Protein AF-A0A7C4ZAH6-F1 (afdb_monomer_lite)

Radius of gyration: 15.46 Å; chains: 1; bounding box: 29×11×42 Å

pLDDT: mean 93.1, std 6.74, range [62.97, 98.69]

Sequence (50 aa):
RINRWIEQITSGVPREQIEGSGEDGLAAQEVIEAAIKSFETGTVVEVPAV

Secondary structure (DSSP, 8-state):
-HHHHHHHHHTT--GGGSSS-HHHHHHHHHHHHHHHHHHHHTS--PPP--

Structure (mmCIF, N/CA/C/O backbone):
data_AF-A0A7C4ZAH6-F1
#
_entry.id   AF-A0A7C4ZAH6-F1
#
loop_
_atom_site.group_PDB
_atom_site.id
_atom_site.type_symbol
_atom_site.label_atom_id
_atom_site.label_alt_id
_atom_site.label_comp_id
_atom_site.label_asym_id
_atom_site.label_entity_id
_atom_site.label_seq_id
_atom_site.pdbx_PDB_ins_code
_atom_site.Cartn_x
_atom_site.Cartn_y
_atom_site.Cartn_z
_atom_site.occupancy
_atom_site.B_iso_or_equiv
_atom_site.auth_seq_id
_atom_site.auth_comp_id
_atom_site.auth_asym_id
_atom_site.auth_atom_id
_atom_site.pdbx_PDB_model_num
ATOM 1 N N . ARG A 1 1 ? 14.072 -0.145 -4.620 1.00 81.12 1 ARG A N 1
ATOM 2 C CA . ARG A 1 1 ? 12.929 0.267 -5.472 1.00 81.12 1 ARG A CA 1
ATOM 3 C C . ARG A 1 1 ? 13.281 1.419 -6.413 1.00 81.12 1 ARG A C 1
ATOM 5 O O . ARG A 1 1 ? 12.991 1.279 -7.587 1.00 81.12 1 ARG A O 1
ATOM 12 N N . ILE A 1 2 ? 13.964 2.486 -5.972 1.00 89.06 2 ILE A N 1
ATOM 13 C CA . ILE A 1 2 ? 14.289 3.614 -6.873 1.00 89.06 2 ILE A CA 1
ATOM 14 C C . ILE A 1 2 ? 15.119 3.220 -8.111 1.00 89.06 2 ILE A C 1
ATOM 16 O O . ILE A 1 2 ? 14.839 3.702 -9.199 1.00 89.06 2 ILE A O 1
ATOM 20 N N . ASN A 1 3 ? 16.045 2.259 -7.987 1.00 95.94 3 ASN A N 1
ATOM 21 C CA . ASN A 1 3 ? 16.796 1.738 -9.141 1.00 95.94 3 ASN A CA 1
ATOM 22 C C . ASN A 1 3 ? 15.894 1.079 -10.202 1.00 95.94 3 ASN A C 1
ATOM 24 O O . ASN A 1 3 ? 16.155 1.238 -11.387 1.00 95.94 3 ASN A O 1
ATOM 28 N N . ARG A 1 4 ? 14.820 0.388 -9.789 1.00 93.69 4 ARG A N 1
ATOM 29 C CA . ARG A 1 4 ? 13.851 -0.245 -10.702 1.00 93.69 4 ARG A CA 1
ATOM 30 C C . ARG A 1 4 ? 13.042 0.804 -11.457 1.00 93.69 4 ARG A C 1
ATOM 32 O O . ARG A 1 4 ? 12.867 0.698 -12.662 1.00 93.69 4 ARG A O 1
ATOM 39 N N . TRP A 1 5 ? 12.611 1.846 -10.751 1.00 91.69 5 TRP A N 1
ATOM 40 C CA . TRP A 1 5 ? 11.930 2.974 -11.374 1.00 91.69 5 TRP A CA 1
ATOM 41 C C . TRP A 1 5 ? 12.821 3.656 -12.425 1.00 91.69 5 TRP A C 1
ATOM 43 O O . TRP A 1 5 ? 12.382 3.867 -13.552 1.00 91.69 5 TRP A O 1
ATOM 53 N N . ILE A 1 6 ? 14.096 3.914 -12.103 1.00 95.00 6 ILE A N 1
ATOM 54 C CA . ILE A 1 6 ? 15.063 4.481 -13.060 1.00 95.00 6 ILE A CA 1
ATOM 55 C C . ILE A 1 6 ? 15.216 3.570 -14.286 1.00 95.00 6 ILE A C 1
ATOM 57 O O . ILE A 1 6 ? 15.126 4.053 -15.412 1.00 95.00 6 ILE A O 1
ATOM 61 N N . GLU A 1 7 ? 15.393 2.262 -14.083 1.00 96.38 7 GLU A N 1
ATOM 62 C CA . GLU A 1 7 ? 15.492 1.271 -15.162 1.00 96.38 7 GLU A CA 1
ATOM 63 C C . GLU A 1 7 ? 14.276 1.331 -16.105 1.00 96.38 7 GLU A C 1
ATOM 65 O O . GLU A 1 7 ? 14.442 1.445 -17.322 1.00 96.38 7 GLU A O 1
ATOM 70 N N . GLN A 1 8 ? 13.057 1.332 -15.556 1.00 94.94 8 GLN A N 1
ATOM 71 C CA . GLN A 1 8 ? 11.811 1.377 -16.331 1.00 94.94 8 GLN A CA 1
ATOM 72 C C . GLN A 1 8 ? 11.663 2.680 -17.124 1.00 94.94 8 GLN A C 1
ATOM 74 O O . GLN A 1 8 ? 11.304 2.645 -18.302 1.00 94.94 8 GLN A O 1
ATOM 79 N N . ILE A 1 9 ? 12.011 3.818 -16.516 1.00 94.56 9 ILE A N 1
ATOM 80 C CA . ILE A 1 9 ? 12.015 5.118 -17.196 1.00 94.56 9 ILE A CA 1
ATOM 81 C C . ILE A 1 9 ? 13.028 5.122 -18.347 1.00 94.56 9 ILE A C 1
ATOM 83 O O . ILE A 1 9 ? 12.683 5.491 -19.467 1.00 94.56 9 ILE A O 1
ATOM 87 N N . THR A 1 10 ? 14.264 4.673 -18.104 1.00 97.38 10 THR A N 1
ATOM 88 C CA . THR A 1 10 ? 15.311 4.637 -19.144 1.00 97.38 10 THR A CA 1
ATOM 89 C C . THR A 1 10 ? 15.003 3.661 -20.277 1.00 97.38 10 THR A C 1
ATOM 91 O O . THR A 1 10 ? 15.448 3.880 -21.401 1.00 97.38 10 THR A O 1
ATOM 94 N N . SER A 1 11 ? 14.206 2.626 -20.006 1.00 97.31 11 SER A N 1
ATOM 95 C CA . SER A 1 11 ? 13.774 1.633 -20.995 1.00 97.31 11 SER A CA 1
ATOM 96 C C . SER A 1 11 ? 12.526 2.058 -21.780 1.00 97.31 11 SER A C 1
ATOM 98 O O . SER A 1 11 ? 12.070 1.309 -22.639 1.00 97.31 11 SER A O 1
ATOM 100 N N . GLY A 1 12 ? 11.958 3.238 -21.500 1.00 96.12 12 GLY A N 1
ATOM 101 C CA . GLY A 1 12 ? 10.774 3.743 -22.199 1.00 96.12 12 GLY A CA 1
ATOM 102 C C . GLY A 1 12 ? 9.493 2.961 -21.900 1.00 96.12 12 GLY A C 1
ATOM 103 O O . GLY A 1 12 ? 8.604 2.912 -22.749 1.00 96.12 12 GLY A O 1
ATOM 104 N N . VAL A 1 13 ? 9.396 2.335 -20.720 1.00 95.19 13 VAL A N 1
ATOM 105 C CA . VAL A 1 13 ? 8.193 1.597 -20.302 1.00 95.19 13 VAL A CA 1
ATOM 106 C C . VAL A 1 13 ? 6.987 2.553 -20.293 1.00 95.19 13 VAL A C 1
ATOM 108 O O . VAL A 1 13 ? 7.101 3.654 -19.742 1.00 95.19 13 VAL A O 1
ATOM 111 N N . PRO A 1 14 ? 5.836 2.171 -20.889 1.00 92.94 14 PRO A N 1
ATOM 112 C CA . PRO A 1 14 ? 4.613 2.968 -20.822 1.00 92.94 14 PRO A CA 1
ATOM 113 C C . PRO A 1 14 ? 4.243 3.287 -19.375 1.00 92.94 14 PRO A C 1
ATOM 115 O O . PRO A 1 14 ? 4.414 2.449 -18.492 1.00 92.94 14 PRO A O 1
ATOM 118 N N . ARG A 1 15 ? 3.719 4.489 -19.121 1.00 87.38 15 ARG A N 1
ATOM 119 C CA . ARG A 1 15 ? 3.458 4.975 -17.755 1.00 87.38 15 ARG A CA 1
ATOM 120 C C . ARG A 1 15 ? 2.536 4.046 -16.972 1.00 87.38 15 ARG A C 1
ATOM 122 O O . ARG A 1 15 ? 2.747 3.848 -15.784 1.00 87.38 15 ARG A O 1
ATOM 129 N N . GLU A 1 16 ? 1.568 3.458 -17.660 1.00 89.75 16 GLU A N 1
ATOM 130 C CA . GLU A 1 16 ? 0.558 2.542 -17.131 1.00 89.75 16 GLU A CA 1
ATOM 131 C C . GLU A 1 16 ? 1.147 1.176 -16.734 1.00 89.75 16 GLU A C 1
ATOM 133 O O . GLU A 1 16 ? 0.475 0.374 -16.098 1.00 89.75 16 GLU A O 1
ATOM 138 N N . GLN A 1 17 ? 2.395 0.897 -17.123 1.00 90.88 17 GLN A N 1
ATOM 139 C CA . GLN A 1 17 ? 3.115 -0.350 -16.844 1.00 90.88 17 GLN A CA 1
ATOM 140 C C . GLN A 1 17 ? 4.315 -0.140 -15.909 1.00 90.88 17 GLN A C 1
ATOM 142 O O . GLN A 1 17 ? 5.020 -1.098 -15.585 1.00 90.88 17 GLN A O 1
ATOM 147 N N . ILE A 1 18 ? 4.585 1.103 -15.494 1.00 90.56 18 ILE A N 1
ATOM 148 C CA . ILE A 1 18 ? 5.612 1.388 -14.491 1.00 90.56 18 ILE A CA 1
ATOM 149 C C . ILE A 1 18 ? 5.110 0.880 -13.142 1.00 90.56 18 ILE A C 1
ATOM 151 O O . ILE A 1 18 ? 3.986 1.152 -12.732 1.00 90.56 18 ILE A O 1
ATOM 155 N N . GLU A 1 19 ? 5.967 0.143 -12.444 1.00 89.69 19 GLU A N 1
ATOM 156 C CA . GLU A 1 19 ? 5.615 -0.470 -11.168 1.00 89.69 19 GLU A CA 1
ATOM 157 C C . GLU A 1 19 ? 5.591 0.576 -10.046 1.00 89.69 19 GLU A C 1
ATOM 159 O O . GLU A 1 19 ? 6.454 1.458 -9.987 1.00 89.69 19 GLU A O 1
ATOM 164 N N . GLY A 1 20 ? 4.662 0.428 -9.096 1.00 86.62 20 GLY A N 1
ATOM 165 C CA . GLY A 1 20 ? 4.545 1.351 -7.966 1.00 86.62 20 GLY A CA 1
ATOM 166 C C . GLY A 1 20 ? 3.888 2.660 -8.383 1.00 86.62 20 GLY A C 1
ATOM 167 O O . GLY A 1 20 ? 4.439 3.740 -8.160 1.00 86.62 20 GLY A O 1
ATOM 168 N N . SER A 1 21 ? 2.724 2.539 -9.015 1.00 86.69 21 SER A N 1
ATOM 169 C CA . SER A 1 21 ? 1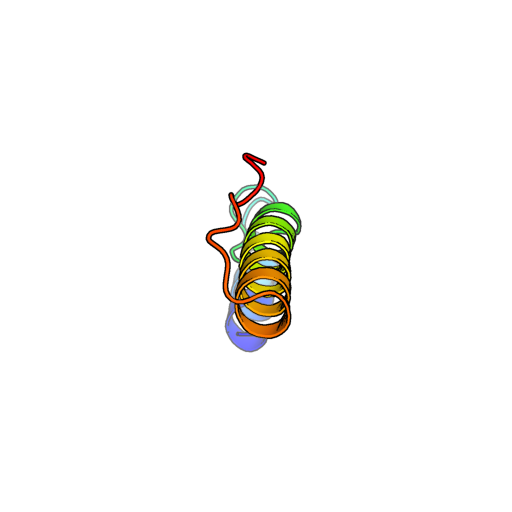.885 3.670 -9.380 1.00 86.69 21 SER A CA 1
ATOM 170 C C . SER A 1 21 ? 1.370 4.409 -8.135 1.00 86.69 21 SER A C 1
ATOM 172 O O . SER A 1 21 ? 1.478 3.940 -6.999 1.00 86.69 21 SER A O 1
ATOM 174 N N . GLY A 1 22 ? 0.788 5.593 -8.344 1.00 87.19 22 GLY A N 1
ATOM 175 C CA . GLY A 1 22 ? 0.123 6.322 -7.261 1.00 87.19 22 GLY A CA 1
ATOM 176 C C . GLY A 1 22 ? -1.062 5.552 -6.671 1.00 87.19 22 GLY A C 1
ATOM 177 O O . GLY A 1 22 ? -1.291 5.637 -5.470 1.00 87.19 22 GLY A O 1
ATOM 178 N N . GLU A 1 23 ? -1.762 4.772 -7.496 1.00 89.75 23 GLU A N 1
ATOM 179 C CA . GLU A 1 23 ? -2.863 3.896 -7.083 1.00 89.75 23 GLU A CA 1
ATOM 180 C C . GLU A 1 23 ? -2.360 2.770 -6.171 1.00 89.75 23 GLU A C 1
ATOM 182 O O . GLU A 1 23 ? -2.871 2.611 -5.063 1.00 89.75 23 GLU A O 1
ATOM 187 N N . ASP A 1 24 ? -1.271 2.091 -6.556 1.00 90.00 24 ASP A N 1
ATOM 188 C CA . ASP A 1 24 ? -0.623 1.078 -5.706 1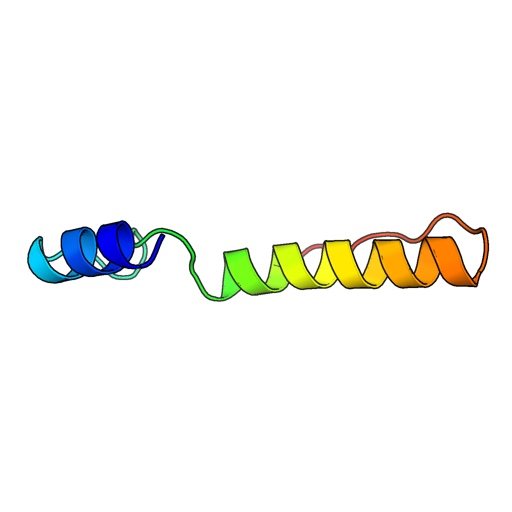.00 90.00 24 ASP A CA 1
ATOM 189 C C . ASP A 1 24 ? -0.183 1.675 -4.360 1.00 90.00 24 ASP A C 1
ATOM 191 O O . ASP A 1 24 ? -0.297 1.052 -3.301 1.00 90.00 24 ASP A O 1
ATOM 195 N N . GLY A 1 25 ? 0.349 2.901 -4.403 1.00 91.38 25 GLY A N 1
ATOM 196 C CA . GLY A 1 25 ? 0.759 3.643 -3.218 1.00 91.38 25 GLY A CA 1
ATOM 197 C C . GLY A 1 25 ? -0.417 3.979 -2.304 1.00 91.38 25 GLY A C 1
ATOM 198 O O . GLY A 1 25 ? -0.303 3.805 -1.091 1.00 91.38 25 GLY A O 1
ATOM 199 N N . LEU A 1 26 ? -1.537 4.428 -2.873 1.00 93.38 26 LEU A N 1
ATOM 200 C CA . LEU A 1 26 ? -2.749 4.757 -2.129 1.00 93.38 26 LEU A CA 1
ATOM 201 C C . LEU A 1 26 ? -3.341 3.514 -1.461 1.00 93.38 26 LEU A C 1
ATOM 203 O O . LEU A 1 26 ? -3.541 3.535 -0.250 1.00 93.38 26 LEU A O 1
ATOM 207 N N . ALA A 1 27 ? -3.508 2.416 -2.201 1.00 93.38 27 ALA A N 1
ATOM 208 C CA . ALA A 1 27 ? -4.016 1.159 -1.652 1.00 93.38 27 ALA A CA 1
ATOM 209 C C . ALA A 1 27 ? -3.166 0.669 -0.463 1.00 93.38 27 ALA A C 1
ATOM 211 O O . ALA A 1 27 ? -3.690 0.255 0.572 1.00 93.38 27 ALA A O 1
ATOM 212 N N . ALA A 1 28 ? -1.836 0.782 -0.555 1.00 94.50 28 ALA A N 1
ATOM 213 C CA . ALA A 1 28 ? -0.951 0.445 0.559 1.00 94.50 28 ALA A CA 1
ATOM 214 C C . ALA A 1 28 ? -1.133 1.377 1.773 1.00 94.50 28 ALA A C 1
ATOM 216 O O . ALA A 1 28 ? -1.111 0.907 2.912 1.00 94.50 28 ALA A O 1
ATOM 217 N N . GLN A 1 29 ? -1.301 2.686 1.552 1.00 96.75 29 GLN A N 1
ATOM 218 C CA . GLN A 1 29 ? -1.535 3.652 2.634 1.00 96.75 29 GLN A CA 1
ATOM 219 C C . GLN A 1 29 ? -2.863 3.402 3.348 1.00 96.75 29 GLN A C 1
ATOM 221 O O . GLN A 1 29 ? -2.923 3.482 4.571 1.00 96.75 29 GLN A O 1
ATOM 226 N N . GLU A 1 30 ? -3.907 3.046 2.613 1.00 96.62 30 GLU A N 1
ATOM 227 C CA . GLU A 1 30 ? -5.213 2.754 3.193 1.00 96.62 30 GLU A CA 1
ATOM 228 C C . GLU A 1 30 ? -5.208 1.511 4.087 1.00 96.62 30 GLU A C 1
ATOM 230 O O . GLU A 1 30 ? -5.809 1.520 5.161 1.00 96.62 30 GLU A O 1
ATOM 235 N N . VAL A 1 31 ? -4.465 0.469 3.703 1.00 97.19 31 VAL A N 1
ATOM 236 C CA . VAL A 1 31 ? -4.243 -0.703 4.566 1.00 97.19 31 VAL A CA 1
ATOM 237 C C . VAL A 1 31 ? -3.517 -0.304 5.853 1.00 97.19 31 VAL A C 1
ATOM 239 O O . VAL A 1 31 ? -3.895 -0.750 6.936 1.00 97.19 31 VAL A O 1
ATOM 242 N N . ILE A 1 32 ? -2.480 0.537 5.754 1.00 97.69 32 ILE A N 1
ATOM 243 C CA . ILE A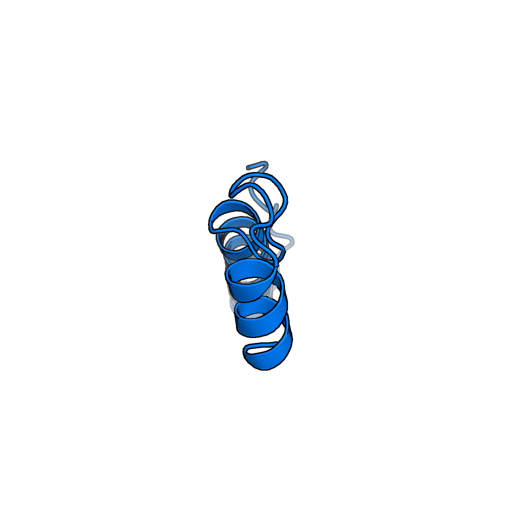 1 32 ? -1.720 1.012 6.921 1.00 97.69 32 ILE A CA 1
ATOM 244 C C . ILE A 1 32 ? -2.631 1.804 7.865 1.00 97.69 32 ILE A C 1
ATOM 246 O O . ILE A 1 32 ? -2.639 1.547 9.066 1.00 97.69 32 ILE A O 1
ATOM 250 N N . GLU A 1 33 ? -3.429 2.720 7.327 1.00 98.00 33 GLU A N 1
ATOM 251 C CA . GLU A 1 33 ? -4.384 3.523 8.092 1.00 98.00 33 GLU A CA 1
ATOM 252 C C . GLU A 1 33 ? -5.445 2.651 8.787 1.00 98.00 33 GLU A C 1
ATOM 254 O O . GLU A 1 33 ? -5.728 2.836 9.973 1.00 98.00 33 GLU A O 1
ATOM 259 N N . ALA A 1 34 ? -6.008 1.661 8.085 1.00 97.88 34 ALA A N 1
ATOM 260 C CA . ALA A 1 34 ? -6.960 0.718 8.670 1.00 97.88 34 ALA A CA 1
ATOM 261 C C . ALA A 1 34 ? -6.323 -0.109 9.801 1.00 97.88 34 ALA A C 1
ATOM 263 O O . ALA A 1 34 ? -6.940 -0.303 10.850 1.00 97.88 34 ALA A O 1
ATOM 264 N N . ALA A 1 35 ? -5.068 -0.540 9.631 1.00 98.19 35 ALA A N 1
ATOM 265 C CA . ALA A 1 35 ? -4.324 -1.265 10.657 1.00 98.19 35 ALA A CA 1
ATOM 266 C C . ALA A 1 35 ? -4.047 -0.402 11.901 1.00 98.19 35 ALA A C 1
ATOM 268 O O . ALA A 1 35 ? -4.207 -0.885 13.023 1.00 98.19 35 ALA A O 1
ATOM 269 N N . ILE A 1 36 ? -3.685 0.874 11.718 1.00 98.38 36 ILE A N 1
ATOM 270 C CA . ILE A 1 36 ? -3.499 1.830 12.821 1.00 98.38 36 ILE A CA 1
ATOM 271 C C . ILE 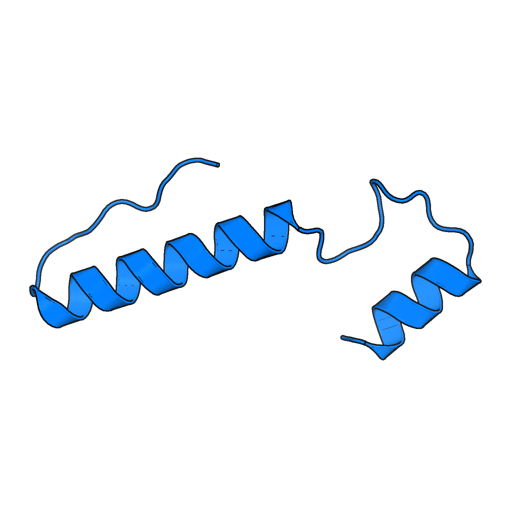A 1 36 ? -4.806 1.985 13.602 1.00 98.38 36 ILE A C 1
ATOM 273 O O . ILE A 1 36 ? -4.829 1.752 14.810 1.00 98.38 36 ILE A O 1
ATOM 277 N N . LYS A 1 37 ? -5.919 2.274 12.917 1.00 98.44 37 LYS A N 1
ATOM 278 C CA . LYS A 1 37 ? -7.238 2.411 13.556 1.00 98.44 37 LYS A CA 1
ATOM 279 C C . LYS A 1 37 ? -7.674 1.145 14.281 1.00 98.44 37 LYS A C 1
ATOM 281 O O . LYS A 1 37 ? -8.222 1.217 15.383 1.00 98.44 37 LYS A O 1
ATOM 286 N N . SER A 1 38 ? -7.433 -0.016 13.677 1.00 98.69 38 SER A N 1
ATOM 287 C CA . SER A 1 38 ? -7.739 -1.307 14.289 1.00 98.69 38 SER A CA 1
ATOM 288 C C . SER A 1 38 ? -6.973 -1.495 15.598 1.00 98.69 38 SER A C 1
ATOM 290 O O . SER A 1 38 ? -7.568 -1.869 16.608 1.00 98.69 38 SER A O 1
ATOM 292 N N . PHE A 1 39 ? -5.681 -1.157 15.612 1.00 98.50 39 PHE A N 1
ATOM 293 C CA . PHE A 1 39 ? -4.846 -1.248 16.806 1.00 98.50 39 PHE A CA 1
ATOM 294 C C . PHE A 1 39 ? -5.281 -0.270 17.905 1.00 98.50 39 PHE A C 1
ATOM 296 O O . PHE A 1 39 ? -5.418 -0.670 19.059 1.00 98.50 39 PHE A O 1
ATOM 303 N N . GLU A 1 40 ? -5.539 0.991 17.557 1.00 98.56 40 GLU A N 1
ATOM 304 C CA . GLU A 1 40 ? -5.919 2.030 18.523 1.00 98.56 40 GLU A CA 1
ATOM 305 C C . GLU A 1 40 ? -7.285 1.777 19.170 1.00 98.56 40 GLU A C 1
ATOM 307 O O . GLU A 1 40 ? -7.498 2.116 20.334 1.00 98.56 40 GLU A O 1
ATOM 312 N N . THR A 1 41 ? -8.215 1.173 18.428 1.00 98.44 41 THR A N 1
ATOM 313 C CA . THR A 1 41 ? -9.588 0.928 18.899 1.00 98.44 41 THR A CA 1
ATOM 314 C C . THR A 1 41 ? -9.818 -0.492 19.406 1.00 98.44 41 THR A C 1
ATOM 316 O O . THR A 1 41 ? -10.820 -0.744 20.075 1.00 98.44 41 THR A O 1
ATOM 319 N N . GLY A 1 42 ? -8.924 -1.431 19.089 1.00 97.94 42 GLY A N 1
ATOM 320 C CA . GLY A 1 42 ? -9.115 -2.852 19.369 1.00 97.94 42 GLY A CA 1
ATOM 321 C C . GLY A 1 42 ? -10.278 -3.472 18.586 1.00 97.94 42 GLY A C 1
ATOM 322 O O . GLY A 1 42 ? -10.890 -4.428 19.062 1.00 97.94 42 GLY A O 1
ATOM 323 N N . THR A 1 43 ? -10.617 -2.924 17.415 1.00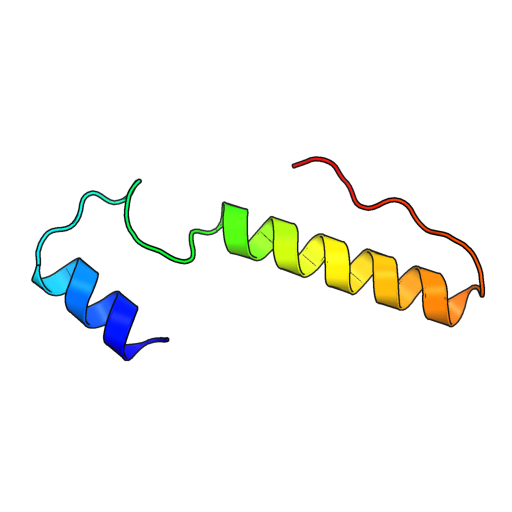 98.19 43 THR A N 1
ATOM 324 C CA . THR A 1 43 ? -11.741 -3.386 16.583 1.00 98.19 43 THR A CA 1
ATOM 325 C C . THR A 1 43 ? -11.292 -3.781 15.180 1.00 98.19 43 THR A C 1
ATOM 327 O O . THR A 1 43 ? -10.217 -3.395 14.723 1.00 98.19 43 THR A O 1
ATOM 330 N N . VAL A 1 44 ? -12.109 -4.575 14.484 1.00 97.75 44 VAL A N 1
ATOM 331 C CA . VAL A 1 44 ? -11.896 -4.868 13.060 1.00 97.75 44 VAL A CA 1
ATOM 332 C C . VAL A 1 44 ? -12.299 -3.641 12.243 1.00 97.75 44 VAL A C 1
ATOM 334 O O . VAL A 1 44 ? -13.403 -3.125 12.415 1.00 97.75 44 VAL A O 1
ATOM 337 N N . VAL A 1 45 ? -11.408 -3.188 11.360 1.00 98.06 45 VAL A N 1
ATOM 338 C CA . VAL A 1 45 ? -11.617 -2.037 10.473 1.00 98.06 45 VAL A CA 1
ATOM 339 C C . VAL A 1 45 ? -11.483 -2.503 9.027 1.00 98.06 45 VAL A C 1
ATOM 341 O O . VAL A 1 45 ? -10.482 -3.120 8.669 1.00 98.06 45 VAL A O 1
ATOM 344 N N . GLU A 1 46 ? -12.495 -2.213 8.211 1.00 97.25 46 GLU A N 1
ATOM 345 C CA . GLU A 1 46 ? -12.490 -2.515 6.777 1.00 97.25 46 GLU A CA 1
ATOM 346 C C . GLU A 1 46 ? -11.524 -1.593 6.027 1.00 97.25 46 GLU A C 1
ATOM 348 O O . GLU A 1 46 ? -11.454 -0.389 6.295 1.00 97.25 46 GLU A O 1
ATOM 353 N N . VAL A 1 47 ? -10.802 -2.160 5.061 1.00 96.25 47 VAL A N 1
ATOM 354 C CA . VAL A 1 47 ? -9.962 -1.390 4.137 1.00 96.25 47 VAL A CA 1
ATOM 355 C C . VAL A 1 47 ? -10.855 -0.864 3.005 1.00 96.25 47 VAL A C 1
ATOM 357 O O . VAL A 1 47 ? -11.670 -1.632 2.487 1.00 96.25 47 VAL A O 1
ATOM 360 N N . PRO A 1 48 ? -10.741 0.415 2.607 1.00 89.12 48 PRO A N 1
ATOM 361 C CA . PRO A 1 48 ? -11.447 0.925 1.439 1.00 89.12 48 PRO A CA 1
ATOM 362 C C . PRO A 1 48 ? -11.115 0.116 0.174 1.00 89.12 48 PRO A C 1
ATOM 364 O O . PRO A 1 48 ? -9.997 -0.355 -0.019 1.00 89.12 48 PRO A O 1
ATOM 367 N N . ALA A 1 49 ? -12.117 -0.066 -0.686 1.00 71.62 49 ALA A N 1
ATOM 368 C CA . ALA A 1 49 ? -11.928 -0.638 -2.013 1.00 71.62 49 ALA A CA 1
ATOM 369 C C . ALA A 1 49 ? -11.623 0.511 -2.980 1.00 71.62 49 ALA A C 1
ATOM 371 O O . ALA A 1 49 ? -12.554 1.176 -3.441 1.00 71.62 49 ALA A O 1
ATOM 372 N N . VAL A 1 50 ? -10.336 0.788 -3.197 1.00 62.97 50 VAL A N 1
ATOM 373 C CA . VAL A 1 50 ? -9.870 1.672 -4.282 1.00 62.97 50 VAL A CA 1
ATOM 374 C C . VAL A 1 50 ? -10.142 1.026 -5.631 1.00 62.97 50 VAL A C 1
ATOM 376 O O . VAL A 1 50 ? -9.947 -0.210 -5.731 1.00 62.97 50 VAL A O 1
#

Foldseek 3Di:
DVVQQVVCVVVVPPPVPRPDDVVVVVQVVQVVVQVVVCVVVVHHGDR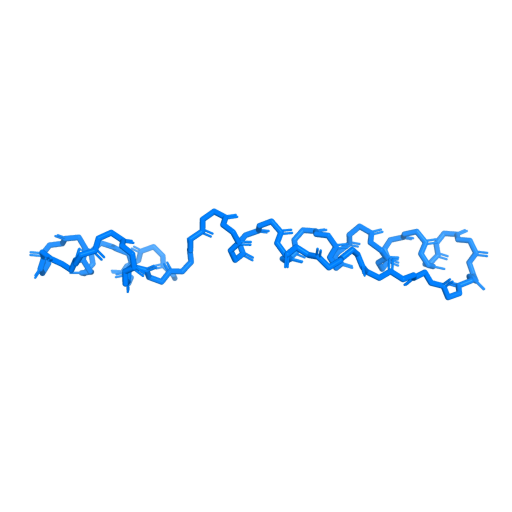DDD